Protein AF-A0A924XTW7-F1 (afdb_monomer)

Mean predicted aligned error: 16.58 Å

Radius of gyration: 27.29 Å; Cα contacts (8 Å, |Δi|>4): 53; chains: 1; bounding box: 39×63×62 Å

pLDDT: mean 71.31, std 18.29, range [28.75, 97.5]

Sequence (107 aa):
MTVQTDVIIERLTPNRVRVTGLGRYDMSVEAPTREAAIERFRSVAAATLKDAEVTQVTLDVPASEHPLLMFAGDMRDDPLFDAWQEEIIAYRAGRDAEIEAAEAGAK

Foldseek 3Di:
DFDWWWWFWADPDPPDIDIGTDPPDPDADDDPDPVVRVVVSVVVVCVVCVPGDTDIDGDDDPDDDDPCPVVVCVCVPPPCVVVVVVVVVVVVVVVVVVVVVVVVVVD

Nearest PDB structures (foldseek):
  8hky-assembly1_ALX0  TM=3.302E-01  e=6.559E+00  Sulfolobus acidocaldarius DSM 639
  3q8r-assembly1_B  TM=2.580E-01  e=6.970E+00  Homo sapiens
  6th6-assembly1_BT  TM=1.648E-01  e=4.553E+00  Thermococcus kodakarensis KOD1

Structure (mmCIF, N/CA/C/O backbone):
data_AF-A0A924XTW7-F1
#
_entry.id   AF-A0A924XTW7-F1
#
loop_
_atom_site.group_PDB
_atom_s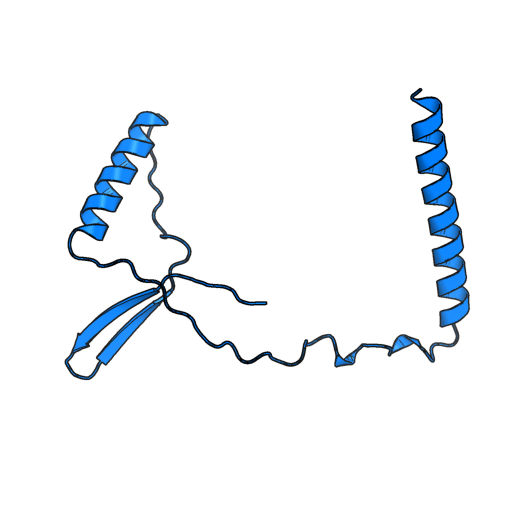ite.id
_atom_site.type_symbol
_atom_site.label_atom_id
_atom_site.label_alt_id
_atom_site.label_comp_id
_atom_site.label_asym_id
_atom_site.label_entity_id
_atom_site.label_seq_id
_atom_site.pdbx_PDB_ins_code
_atom_site.Cartn_x
_atom_site.Cartn_y
_atom_site.Cartn_z
_atom_site.occupancy
_atom_site.B_iso_or_equiv
_atom_site.auth_seq_id
_atom_site.auth_comp_id
_atom_site.auth_asym_id
_atom_site.auth_atom_id
_atom_site.pdbx_PDB_model_num
ATOM 1 N N . MET A 1 1 ? 10.815 -5.507 -1.974 1.00 30.28 1 MET A N 1
ATOM 2 C CA . MET A 1 1 ? 10.078 -4.436 -1.272 1.00 30.28 1 MET A CA 1
ATOM 3 C C . MET A 1 1 ? 9.116 -5.119 -0.322 1.00 30.28 1 MET A C 1
ATOM 5 O O . MET A 1 1 ? 8.344 -5.944 -0.787 1.00 30.28 1 MET A O 1
ATOM 9 N N . THR A 1 2 ? 9.218 -4.859 0.976 1.00 28.75 2 THR A N 1
ATOM 10 C CA . THR A 1 2 ? 8.407 -5.540 1.996 1.00 28.75 2 THR A CA 1
ATOM 11 C C . THR A 1 2 ? 7.334 -4.578 2.483 1.00 28.75 2 THR A C 1
ATOM 13 O O . THR A 1 2 ? 7.648 -3.432 2.798 1.00 28.75 2 THR A O 1
ATOM 16 N N . VAL A 1 3 ? 6.082 -5.029 2.537 1.00 36.03 3 VAL A N 1
ATOM 17 C CA . VAL A 1 3 ? 4.971 -4.271 3.123 1.00 36.03 3 VAL A CA 1
ATOM 18 C C . VAL A 1 3 ? 4.462 -5.060 4.320 1.00 36.03 3 VAL A C 1
ATOM 20 O O . VAL A 1 3 ? 4.088 -6.221 4.183 1.00 36.03 3 VAL A O 1
ATOM 23 N N . GLN A 1 4 ? 4.478 -4.434 5.494 1.00 43.62 4 GLN A N 1
ATOM 24 C CA . GLN A 1 4 ? 3.857 -4.971 6.701 1.00 43.62 4 GLN A CA 1
ATOM 25 C C . GLN A 1 4 ? 2.436 -4.425 6.829 1.00 43.62 4 GLN A C 1
ATOM 27 O O . GLN A 1 4 ? 2.199 -3.235 6.612 1.00 43.62 4 GLN A O 1
ATOM 32 N N . THR A 1 5 ? 1.496 -5.296 7.188 1.00 43.22 5 THR A N 1
ATOM 33 C CA . THR A 1 5 ? 0.113 -4.925 7.485 1.00 43.22 5 THR A CA 1
ATOM 34 C C . THR A 1 5 ? -0.379 -5.738 8.671 1.00 43.22 5 THR A C 1
ATOM 36 O O . THR A 1 5 ? -0.001 -6.897 8.844 1.00 43.22 5 THR A O 1
ATOM 39 N N . ASP A 1 6 ? -1.189 -5.108 9.508 1.00 50.81 6 ASP A N 1
ATOM 40 C CA . ASP A 1 6 ? -1.721 -5.731 10.709 1.00 50.81 6 ASP A CA 1
ATOM 41 C C . ASP A 1 6 ? -2.932 -6.598 10.325 1.00 50.81 6 ASP A C 1
ATOM 43 O O . ASP A 1 6 ? -3.677 -6.276 9.397 1.00 50.81 6 ASP A O 1
ATOM 47 N N . VAL A 1 7 ? -3.139 -7.724 11.007 1.00 46.19 7 VAL A N 1
ATOM 48 C CA . VAL A 1 7 ? -4.263 -8.633 10.729 1.00 46.19 7 VAL A CA 1
ATOM 49 C C . VAL A 1 7 ? -4.922 -9.067 12.034 1.00 46.19 7 VAL A C 1
ATOM 51 O O . VAL A 1 7 ? -4.248 -9.268 13.041 1.00 46.19 7 VAL A O 1
ATOM 54 N N . ILE A 1 8 ? -6.242 -9.244 12.018 1.00 43.06 8 ILE A N 1
ATOM 55 C CA . ILE A 1 8 ? -6.996 -9.823 13.137 1.00 43.06 8 ILE A CA 1
ATOM 56 C C . ILE A 1 8 ? -7.164 -11.319 12.882 1.00 43.06 8 ILE A C 1
ATOM 58 O O . ILE A 1 8 ? -7.584 -11.717 11.795 1.00 43.06 8 ILE A O 1
ATOM 62 N N . ILE A 1 9 ? -6.860 -12.145 13.887 1.00 46.06 9 ILE A N 1
ATOM 63 C CA . ILE A 1 9 ? -6.972 -13.605 13.816 1.00 46.06 9 ILE A CA 1
ATOM 64 C C . ILE A 1 9 ? -7.982 -14.093 14.856 1.00 46.06 9 ILE A C 1
ATOM 66 O O . ILE A 1 9 ? -7.730 -14.055 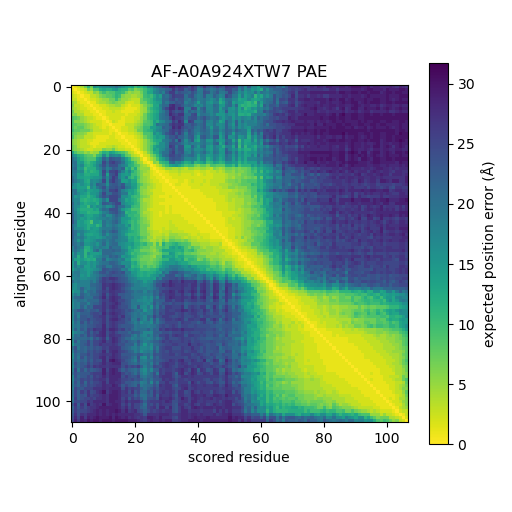16.056 1.00 46.06 9 ILE A O 1
ATOM 70 N N . GLU A 1 10 ? -9.114 -14.607 14.390 1.00 42.09 10 GLU A N 1
ATOM 71 C CA . GLU A 1 10 ? -10.206 -15.097 15.230 1.00 42.09 10 GLU A CA 1
ATOM 72 C C . GLU A 1 10 ? -10.302 -16.62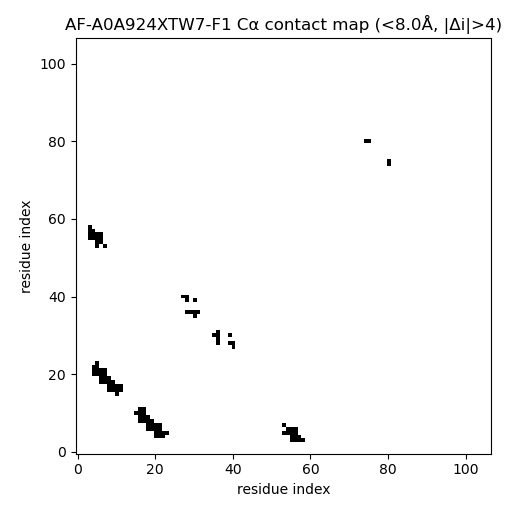1 15.167 1.00 42.09 10 GLU A C 1
ATOM 74 O O . GLU A 1 10 ? -10.392 -17.213 14.088 1.00 42.09 10 GLU A O 1
ATOM 79 N N . ARG A 1 11 ? -10.359 -17.286 16.323 1.00 49.06 11 ARG A N 1
ATOM 80 C CA . ARG A 1 11 ? -10.569 -18.736 16.400 1.00 49.06 11 ARG A CA 1
ATOM 81 C C . ARG A 1 11 ? -12.064 -19.029 16.519 1.00 49.06 11 ARG A C 1
ATOM 83 O O . ARG A 1 11 ? -12.648 -18.908 17.587 1.00 49.06 11 ARG A O 1
ATOM 90 N N . LEU A 1 12 ? -12.677 -19.410 15.401 1.00 51.19 12 LEU A N 1
ATOM 91 C CA . LEU A 1 12 ? -14.122 -19.644 15.302 1.00 51.19 12 LEU A CA 1
ATOM 92 C C . LEU A 1 12 ? -14.536 -21.001 15.889 1.00 51.19 12 LEU A C 1
ATOM 94 O O . LEU A 1 12 ? -15.635 -21.147 16.409 1.00 51.19 12 LEU A O 1
ATOM 98 N N . THR A 1 13 ? -13.662 -22.005 15.782 1.00 70.19 13 THR A N 1
ATOM 99 C CA . THR A 1 13 ? -13.802 -23.343 16.392 1.00 70.19 13 THR A CA 1
ATOM 100 C C . THR A 1 13 ? -12.396 -23.911 16.658 1.00 70.19 13 THR A C 1
ATOM 102 O O . THR A 1 13 ? -11.427 -23.330 16.158 1.00 70.19 13 THR A O 1
ATOM 105 N N . PRO A 1 14 ? -12.232 -25.060 17.352 1.00 78.44 14 PRO A N 1
ATOM 106 C CA . PRO A 1 14 ? -10.911 -25.667 17.556 1.00 78.44 14 PRO A CA 1
ATOM 107 C C . PRO A 1 14 ? -10.101 -25.859 16.263 1.00 78.44 14 PRO A C 1
ATOM 109 O O . PRO A 1 14 ? -8.881 -25.711 16.285 1.00 78.44 14 PRO A O 1
ATOM 112 N N . ASN A 1 15 ? -10.784 -26.086 15.132 1.00 81.75 15 ASN A N 1
ATOM 113 C CA . ASN A 1 15 ? -10.165 -26.402 13.841 1.00 81.75 15 ASN A CA 1
ATOM 114 C C . ASN A 1 15 ? -10.407 -25.331 12.764 1.00 81.75 15 ASN A C 1
ATOM 116 O O . ASN A 1 15 ? -10.167 -25.584 11.584 1.00 81.75 15 ASN A O 1
ATOM 120 N N . ARG A 1 16 ? -10.929 -24.149 13.123 1.00 47.34 16 ARG A N 1
ATOM 121 C CA . ARG A 1 16 ? -11.257 -23.103 12.142 1.00 47.34 16 ARG A CA 1
ATOM 122 C C . ARG A 1 16 ? -10.872 -21.732 12.661 1.00 47.34 16 ARG A C 1
ATOM 124 O O . ARG A 1 16 ? -11.315 -21.324 13.732 1.00 47.34 16 ARG A O 1
ATOM 131 N N . VAL A 1 17 ? -10.097 -21.018 11.858 1.00 50.16 17 VAL A N 1
ATOM 132 C CA . VAL A 1 17 ? -9.613 -19.672 12.150 1.00 50.16 17 VAL A CA 1
ATOM 133 C C . VAL A 1 17 ? -9.983 -18.758 10.985 1.00 50.16 17 VAL A C 1
ATOM 135 O O . VAL A 1 17 ? -9.952 -19.183 9.830 1.00 50.16 17 VAL A O 1
ATOM 138 N N . ARG A 1 18 ? -10.366 -17.521 11.292 1.00 49.72 18 ARG A N 1
ATOM 139 C CA . ARG A 1 18 ? -10.545 -16.435 10.327 1.00 49.72 18 ARG A CA 1
ATOM 140 C C . ARG A 1 18 ? -9.400 -15.448 10.499 1.00 49.72 18 ARG A C 1
ATOM 142 O O . ARG A 1 18 ? -9.091 -15.073 11.621 1.00 49.72 18 ARG A O 1
ATOM 149 N N . VAL A 1 19 ? -8.797 -15.041 9.387 1.00 46.03 19 VAL A N 1
ATOM 150 C CA . VAL A 1 19 ? -7.795 -13.973 9.344 1.00 46.03 19 VAL A CA 1
ATOM 151 C C . VAL A 1 19 ? -8.369 -12.836 8.514 1.00 46.03 19 VAL A C 1
ATOM 153 O O . VAL A 1 19 ? -8.795 -13.059 7.381 1.00 46.03 19 VAL A O 1
ATOM 156 N N . THR A 1 20 ? -8.391 -11.639 9.080 1.00 53.41 20 THR A N 1
ATOM 157 C CA . THR A 1 20 ? -8.918 -10.428 8.448 1.00 53.41 20 THR A CA 1
ATOM 158 C C . THR A 1 20 ? -7.788 -9.412 8.351 1.00 53.41 20 THR A C 1
ATOM 160 O O . THR A 1 20 ? -7.231 -9.018 9.372 1.00 53.41 20 THR A O 1
ATOM 163 N N . GLY A 1 21 ? -7.428 -8.998 7.134 1.00 53.03 21 GLY A N 1
ATOM 164 C CA . GLY A 1 21 ? -6.415 -7.963 6.924 1.00 53.03 21 GLY A CA 1
ATOM 165 C C . GLY A 1 21 ? -6.928 -6.577 7.306 1.00 53.03 21 GLY A C 1
ATOM 166 O O . GLY A 1 21 ? -8.029 -6.202 6.902 1.00 53.03 21 GLY A O 1
ATOM 167 N N . LEU A 1 22 ? -6.146 -5.813 8.071 1.00 52.28 22 LEU A N 1
ATOM 168 C CA . LEU A 1 22 ? -6.463 -4.431 8.412 1.00 52.28 22 LEU A CA 1
ATOM 169 C C . LEU A 1 22 ? -5.897 -3.491 7.340 1.00 52.28 22 LEU A C 1
ATOM 171 O O . LEU A 1 22 ? -4.741 -3.074 7.393 1.00 52.28 22 LEU A O 1
ATOM 175 N N . GLY A 1 23 ? -6.747 -3.029 6.424 1.00 53.59 23 GLY A N 1
ATOM 176 C CA . GLY A 1 23 ? -6.611 -1.636 5.994 1.00 53.59 23 GLY A CA 1
ATOM 177 C C . GLY A 1 23 ? -6.860 -0.786 7.238 1.00 53.59 23 GLY A C 1
ATOM 178 O O . GLY A 1 23 ? -7.961 -0.885 7.761 1.00 53.59 23 GLY A O 1
ATOM 179 N N . ARG A 1 24 ? -5.816 -0.104 7.756 1.00 53.06 24 ARG A N 1
ATOM 180 C CA . ARG A 1 24 ? -5.690 0.570 9.080 1.00 53.06 24 ARG A CA 1
ATOM 181 C C . ARG A 1 24 ? -7.027 0.995 9.716 1.00 53.06 24 ARG A C 1
ATOM 183 O O . ARG A 1 24 ? -7.330 2.176 9.766 1.00 53.06 24 ARG A O 1
ATOM 190 N N . TYR A 1 25 ? -7.767 0.017 10.232 1.00 53.59 25 TYR A N 1
ATOM 191 C CA . TYR A 1 25 ? -9.146 0.103 10.711 1.00 53.59 25 TYR A CA 1
ATOM 192 C C . TYR A 1 25 ? -10.100 0.815 9.737 1.00 53.59 25 TYR A C 1
ATOM 194 O O . TYR A 1 25 ? -10.005 2.017 9.515 1.00 53.59 25 TYR A O 1
ATOM 202 N N . ASP A 1 26 ? -11.112 0.110 9.234 1.00 59.47 26 ASP A N 1
ATOM 203 C CA . ASP A 1 26 ? -12.263 0.738 8.565 1.00 59.47 26 ASP A CA 1
ATOM 204 C C . ASP A 1 26 ? -13.156 1.444 9.618 1.00 59.47 26 ASP A C 1
ATOM 206 O O . ASP A 1 26 ? -14.332 1.148 9.814 1.00 59.47 26 ASP A O 1
ATOM 210 N N . MET A 1 27 ? -12.533 2.310 10.422 1.00 62.56 27 MET A N 1
ATOM 211 C CA . MET A 1 27 ? -13.101 3.043 11.539 1.00 62.56 27 MET A CA 1
ATOM 212 C C . MET A 1 27 ? -13.057 4.522 11.201 1.00 62.56 27 MET A C 1
ATOM 214 O O . MET A 1 27 ? -12.057 5.209 11.403 1.00 62.56 27 MET A O 1
ATOM 218 N N . SER A 1 28 ? -14.188 5.013 10.721 1.00 60.62 28 SER A N 1
ATOM 219 C CA . SER A 1 28 ? -14.449 6.434 10.566 1.00 60.62 28 SER A CA 1
ATOM 220 C C . SER A 1 28 ? -15.536 6.848 11.549 1.00 60.62 28 SER A C 1
ATOM 222 O O . SER A 1 28 ? -16.480 6.098 11.809 1.00 60.62 28 SER A O 1
ATOM 224 N N . VAL A 1 29 ? -15.399 8.040 12.123 1.00 66.25 29 VAL A N 1
ATOM 225 C CA . VAL A 1 29 ? -16.435 8.647 12.956 1.00 66.25 29 VAL A CA 1
ATOM 226 C C . VAL A 1 29 ? -16.653 10.082 12.509 1.00 66.25 29 VAL A C 1
ATOM 228 O O . VAL A 1 29 ? -15.703 10.824 12.272 1.00 66.25 29 VAL A O 1
ATOM 231 N N . GLU A 1 30 ? -17.914 10.486 12.436 1.00 74.94 30 GLU A N 1
ATOM 232 C CA . GLU A 1 30 ? -18.300 11.860 12.133 1.00 74.94 30 GLU A CA 1
ATOM 233 C C . GLU A 1 30 ? -18.769 12.567 13.408 1.00 74.94 30 GLU A C 1
ATOM 235 O O . GLU A 1 30 ? -19.431 11.969 14.266 1.00 74.94 30 GLU A O 1
ATOM 240 N N . ALA A 1 31 ? -18.421 13.849 13.545 1.00 81.25 31 ALA A N 1
ATOM 241 C CA . ALA A 1 31 ? -18.927 14.710 14.608 1.00 81.25 31 ALA A CA 1
ATOM 242 C C . ALA A 1 31 ? -18.904 16.195 14.189 1.00 81.25 31 ALA A C 1
ATOM 244 O O . ALA A 1 31 ? -18.121 16.562 13.314 1.00 81.25 31 ALA A O 1
ATOM 245 N N . PRO A 1 32 ? -19.707 17.068 14.834 1.00 75.88 32 PRO A N 1
ATOM 246 C CA . PRO A 1 32 ? -19.810 18.485 14.460 1.00 75.88 32 PRO A CA 1
ATOM 247 C C . PRO A 1 32 ? -18.533 19.310 14.667 1.00 75.88 32 PRO A C 1
ATOM 249 O O . PRO A 1 32 ? -18.392 20.377 14.077 1.00 75.88 32 PRO A O 1
ATOM 252 N N . THR A 1 33 ? -17.617 18.848 15.521 1.00 69.62 33 THR A N 1
ATOM 253 C CA . THR A 1 33 ? -16.330 19.503 15.775 1.00 69.62 33 THR A CA 1
ATOM 254 C C . THR A 1 33 ? -15.202 18.484 15.790 1.00 69.62 33 THR A C 1
ATOM 256 O O . THR A 1 33 ? -15.407 17.291 16.038 1.00 69.62 33 THR A O 1
ATOM 259 N N . ARG A 1 34 ? -13.983 18.974 15.564 1.00 67.38 34 ARG A N 1
ATOM 260 C CA . ARG A 1 34 ? -12.762 18.169 15.602 1.00 67.38 34 ARG A CA 1
ATOM 261 C C . ARG A 1 34 ? -12.592 17.467 16.949 1.00 67.38 34 ARG A C 1
ATOM 263 O O . ARG A 1 34 ? -12.280 16.281 16.993 1.00 67.38 34 ARG A O 1
ATOM 270 N N . GLU A 1 35 ? -12.821 18.186 18.040 1.00 73.50 35 GLU A N 1
ATOM 271 C CA . GLU A 1 35 ? -12.663 17.685 19.406 1.00 73.50 35 GLU A CA 1
ATOM 272 C C . GLU A 1 35 ? -13.678 16.571 19.694 1.00 73.50 35 GLU A C 1
ATOM 274 O O . GLU A 1 35 ? -13.315 15.529 20.241 1.00 73.50 35 GLU A O 1
ATOM 279 N N . ALA A 1 36 ? -14.924 16.740 19.239 1.00 63.03 36 ALA A N 1
ATOM 280 C CA . ALA A 1 36 ? -15.964 15.725 19.374 1.00 63.03 36 ALA A CA 1
ATOM 281 C C . ALA A 1 36 ? -15.670 14.472 18.532 1.00 63.03 36 ALA A C 1
ATOM 283 O O . ALA A 1 36 ? -15.933 13.356 18.981 1.00 63.03 36 ALA A O 1
ATOM 284 N N . ALA A 1 37 ? -15.095 14.636 17.336 1.00 69.25 37 ALA A N 1
ATOM 285 C CA . ALA A 1 37 ? -14.712 13.512 16.483 1.00 69.25 37 ALA A CA 1
ATOM 286 C C . ALA A 1 37 ? -13.590 12.689 17.131 1.00 69.25 37 ALA A C 1
ATOM 288 O O . ALA A 1 37 ? -13.658 11.462 17.152 1.00 69.25 37 ALA A O 1
ATOM 289 N N . ILE A 1 38 ? -12.601 13.358 17.731 1.00 64.50 38 ILE A N 1
ATOM 290 C CA . ILE A 1 38 ? -11.483 12.705 18.424 1.00 64.50 38 ILE A CA 1
ATOM 291 C C . ILE A 1 38 ? -11.967 11.935 19.662 1.00 64.50 38 ILE A C 1
ATOM 293 O O . ILE A 1 38 ? -11.583 10.780 19.841 1.00 64.50 38 ILE A O 1
ATOM 297 N N . GLU A 1 39 ? -12.827 12.523 20.497 1.00 75.56 39 GLU A N 1
ATOM 298 C CA . GLU A 1 39 ? -13.387 11.832 21.674 1.00 75.56 39 GLU A CA 1
ATOM 299 C C . GLU A 1 39 ? -14.267 10.634 21.289 1.00 75.56 39 GLU A C 1
ATOM 301 O O . GLU A 1 39 ? -14.188 9.555 21.891 1.00 75.56 39 GLU A O 1
ATOM 306 N N . ARG A 1 40 ? -15.060 10.781 20.221 1.00 71.50 40 ARG A N 1
ATOM 307 C CA . ARG A 1 40 ? -15.866 9.682 19.681 1.00 71.50 40 ARG A CA 1
ATOM 308 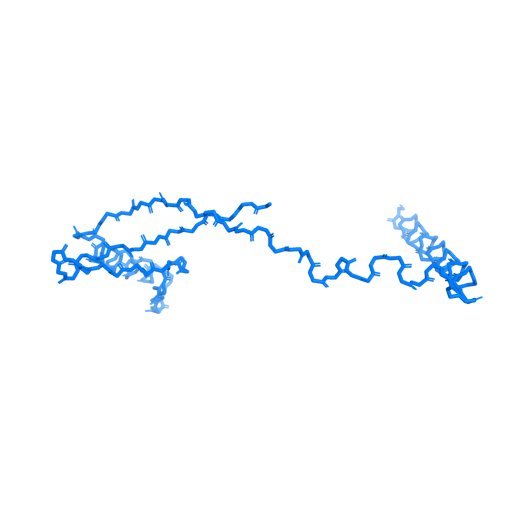C C . ARG A 1 40 ? -14.982 8.564 19.136 1.00 71.50 40 ARG A C 1
ATOM 310 O O . ARG A 1 40 ? -15.236 7.398 19.427 1.00 71.50 40 ARG A O 1
ATOM 317 N N . PHE A 1 41 ? -13.921 8.911 18.412 1.00 74.81 41 PHE A N 1
ATOM 318 C CA . PHE A 1 41 ? -12.962 7.944 17.888 1.00 74.81 41 PHE A CA 1
ATOM 319 C C . PHE A 1 41 ? -12.290 7.164 19.021 1.00 74.81 41 PHE A C 1
ATOM 321 O O . PHE A 1 41 ? -12.251 5.938 18.975 1.00 74.81 41 PHE A O 1
ATOM 328 N N . ARG A 1 42 ? -11.841 7.857 20.079 1.00 75.88 42 ARG A N 1
ATOM 329 C CA . ARG A 1 42 ? -11.250 7.237 21.279 1.00 75.88 42 ARG A CA 1
ATOM 330 C C . ARG A 1 42 ? -12.192 6.232 21.931 1.00 75.88 42 ARG A C 1
ATOM 332 O O . ARG A 1 42 ? -11.761 5.136 22.272 1.00 75.88 42 ARG A O 1
ATOM 339 N N . SER A 1 43 ? -13.468 6.586 22.065 1.00 79.12 43 SER A N 1
ATOM 340 C CA . SER A 1 43 ? -14.478 5.716 22.678 1.00 79.12 43 SER A CA 1
ATOM 341 C C . SER A 1 43 ? -14.733 4.456 21.850 1.00 79.12 43 SER A C 1
ATOM 343 O O . SER A 1 43 ? -14.761 3.354 22.396 1.00 79.12 43 SER A O 1
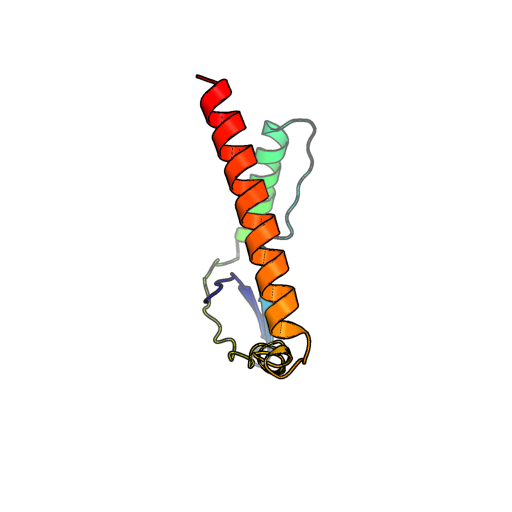ATOM 345 N N . VAL A 1 44 ? -14.878 4.604 20.527 1.00 77.69 44 VAL A N 1
ATOM 346 C CA . VAL A 1 44 ? -15.074 3.461 19.623 1.00 77.69 44 VAL A CA 1
ATOM 347 C C . VAL A 1 44 ? -13.823 2.582 19.606 1.00 77.69 44 VAL A C 1
ATOM 349 O O . VAL A 1 44 ? -13.938 1.369 19.735 1.00 77.69 44 VAL A O 1
ATOM 352 N N . ALA A 1 45 ? -12.628 3.173 19.538 1.00 70.31 45 ALA A N 1
ATOM 353 C CA . ALA A 1 45 ? -11.371 2.431 19.581 1.00 70.31 45 ALA A CA 1
ATOM 354 C C . ALA A 1 45 ? -11.207 1.653 20.894 1.00 70.31 45 ALA A C 1
ATOM 356 O O . ALA A 1 45 ? -10.883 0.471 20.863 1.00 70.31 45 ALA A O 1
ATOM 357 N N . ALA A 1 46 ? -11.489 2.277 22.042 1.00 73.31 46 ALA A N 1
ATOM 358 C CA . ALA A 1 46 ? -11.400 1.622 23.345 1.00 73.31 46 ALA A CA 1
ATOM 359 C C . ALA A 1 46 ? -12.394 0.460 23.491 1.00 73.31 46 ALA A C 1
ATOM 361 O O . ALA A 1 46 ? -12.050 -0.562 24.077 1.00 73.31 46 ALA A O 1
ATOM 362 N N . ALA A 1 47 ? -13.608 0.591 22.947 1.00 77.56 47 ALA A N 1
ATOM 363 C CA . ALA A 1 47 ? -14.590 -0.491 22.947 1.00 77.56 47 ALA A CA 1
ATOM 364 C C . ALA A 1 47 ? -14.155 -1.656 22.045 1.00 77.56 47 ALA A C 1
ATOM 366 O O . ALA A 1 47 ? -14.213 -2.808 22.469 1.00 77.56 47 ALA A O 1
ATOM 367 N N . THR A 1 48 ? -13.678 -1.355 20.835 1.00 67.44 48 THR A N 1
ATOM 368 C CA . THR A 1 48 ? -13.205 -2.360 19.872 1.00 67.44 48 THR A CA 1
ATOM 369 C C . THR A 1 48 ? -11.972 -3.107 20.380 1.00 67.44 48 THR A C 1
ATOM 371 O O . THR A 1 48 ? -11.853 -4.310 20.173 1.00 67.44 48 THR A O 1
ATOM 374 N N . LEU A 1 49 ? -11.062 -2.411 21.065 1.00 66.94 49 LEU A N 1
ATOM 375 C CA . LEU A 1 49 ? -9.797 -2.975 21.541 1.00 66.94 49 LEU A CA 1
ATOM 376 C C . LEU A 1 49 ? -9.872 -3.568 22.955 1.00 66.94 49 LEU A C 1
ATOM 378 O O . LEU A 1 49 ? -8.880 -4.107 23.434 1.00 66.94 49 LEU A O 1
ATOM 382 N N . LYS A 1 50 ? -11.025 -3.488 23.633 1.00 73.88 50 LYS A N 1
ATOM 383 C CA . LYS A 1 50 ? -11.181 -3.937 25.026 1.00 73.88 50 LYS A CA 1
ATOM 384 C C . LYS A 1 50 ? -10.796 -5.406 25.230 1.00 73.88 50 LYS A C 1
ATOM 386 O O . LYS A 1 50 ? -10.146 -5.725 26.219 1.00 73.88 50 LYS A O 1
ATOM 391 N N . ASP A 1 51 ? -11.199 -6.265 24.298 1.00 56.25 51 ASP A N 1
ATOM 392 C CA . ASP A 1 51 ? -10.991 -7.716 24.358 1.00 56.25 51 ASP A CA 1
ATOM 393 C C . ASP A 1 51 ? -10.112 -8.216 23.189 1.00 56.25 51 ASP A C 1
ATOM 395 O O . ASP A 1 51 ? -10.139 -9.399 22.849 1.00 56.25 51 ASP A O 1
ATOM 399 N N . ALA A 1 52 ? -9.347 -7.320 22.548 1.00 54.66 52 ALA A N 1
ATOM 400 C CA . ALA A 1 52 ? -8.538 -7.624 21.368 1.00 54.66 52 ALA A CA 1
ATOM 401 C C . ALA A 1 52 ? -7.053 -7.279 21.575 1.00 54.66 52 ALA A C 1
ATOM 403 O O . ALA A 1 52 ? -6.710 -6.241 22.134 1.00 54.66 52 ALA A O 1
ATOM 404 N N . GLU A 1 53 ? -6.164 -8.139 21.074 1.00 53.62 53 GLU A N 1
ATOM 405 C CA . GLU A 1 53 ? -4.717 -7.907 21.032 1.00 53.62 53 GLU A CA 1
ATOM 406 C C . GLU A 1 53 ? -4.310 -7.435 19.629 1.00 53.62 53 GLU A C 1
ATOM 408 O O . GLU A 1 53 ? -4.656 -8.065 18.628 1.00 53.62 53 GLU A O 1
ATOM 413 N N . VAL A 1 54 ? -3.570 -6.325 19.550 1.00 59.03 54 VAL A N 1
ATOM 414 C CA . VAL A 1 54 ? -2.998 -5.828 18.291 1.00 59.03 54 VAL A CA 1
ATOM 415 C C . VAL A 1 54 ? -1.605 -6.426 18.130 1.00 59.03 54 VAL A C 1
ATOM 417 O O . VAL A 1 54 ? -0.732 -6.184 18.960 1.00 59.03 54 VAL A O 1
ATOM 420 N N . THR A 1 55 ? -1.387 -7.186 17.057 1.00 52.16 55 THR A N 1
ATOM 421 C CA . THR A 1 55 ? -0.095 -7.815 16.760 1.00 52.16 55 THR A CA 1
ATOM 422 C C . THR A 1 55 ? 0.291 -7.633 15.296 1.00 52.16 55 THR A C 1
ATOM 424 O O . THR A 1 55 ? -0.567 -7.448 14.431 1.00 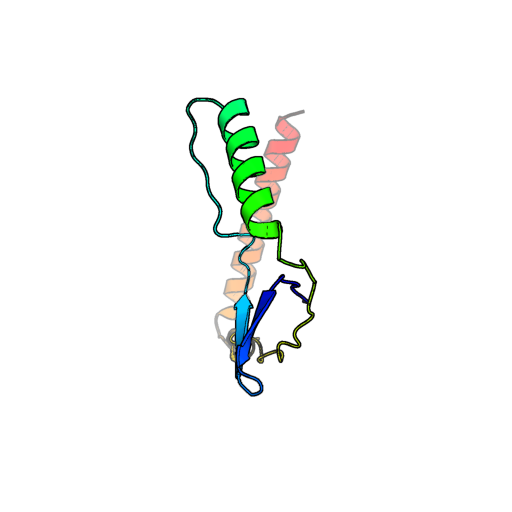52.16 55 THR A O 1
ATOM 427 N N . GLN A 1 56 ? 1.593 -7.686 15.023 1.00 53.88 56 GLN A N 1
ATOM 428 C CA . GLN A 1 56 ? 2.147 -7.546 13.679 1.00 53.88 56 GLN A CA 1
ATOM 429 C C . GLN A 1 56 ? 2.541 -8.917 13.138 1.00 53.88 56 GLN A C 1
ATOM 431 O O . GLN A 1 56 ? 3.240 -9.677 13.810 1.00 53.88 56 GLN A O 1
ATOM 436 N N . VAL A 1 57 ? 2.139 -9.225 11.904 1.00 53.25 57 VAL A N 1
ATOM 437 C CA . VAL A 1 57 ? 2.504 -10.479 11.232 1.00 53.25 57 VAL A 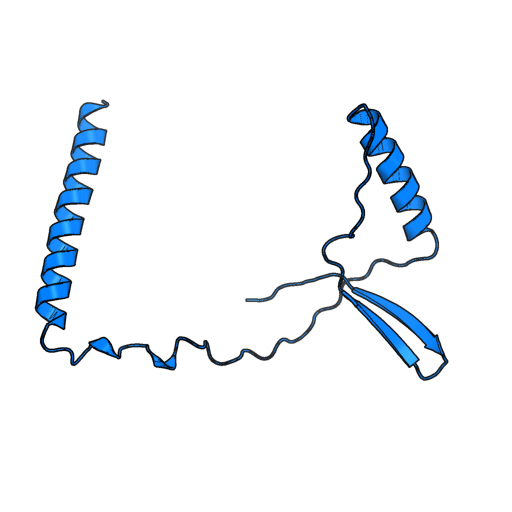CA 1
ATOM 438 C C . VAL A 1 57 ? 3.189 -10.163 9.908 1.00 53.25 57 VAL A C 1
ATOM 440 O O . VAL A 1 57 ? 2.697 -9.369 9.110 1.00 53.25 57 VAL A O 1
ATOM 443 N N . THR A 1 58 ? 4.332 -10.803 9.666 1.00 56.09 58 THR A N 1
ATOM 444 C CA . THR A 1 58 ? 5.037 -10.732 8.383 1.00 56.09 58 THR A CA 1
ATOM 445 C C . THR A 1 58 ? 4.538 -11.848 7.473 1.00 56.09 58 THR A C 1
ATOM 447 O O . THR A 1 58 ? 4.506 -13.008 7.877 1.00 56.09 58 THR A O 1
ATOM 450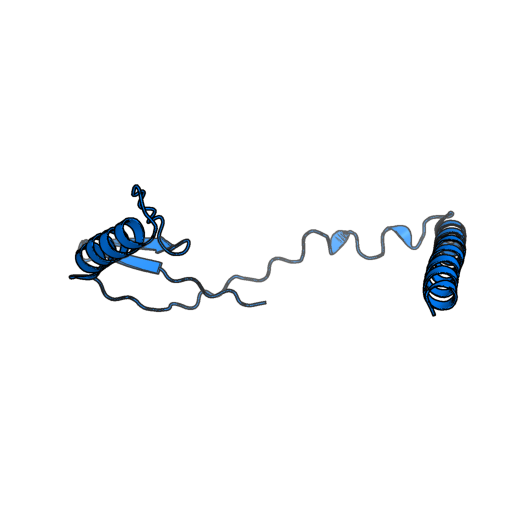 N N . LEU A 1 59 ? 4.152 -11.495 6.249 1.00 55.56 59 LEU A N 1
ATOM 451 C CA . LEU A 1 59 ? 3.736 -12.440 5.216 1.00 55.56 59 LEU A CA 1
ATOM 452 C C . LEU A 1 59 ? 4.786 -12.462 4.104 1.00 55.56 59 LEU A C 1
ATOM 454 O O . LEU A 1 59 ? 5.146 -11.410 3.574 1.00 55.56 59 LEU A O 1
ATOM 458 N N . ASP A 1 60 ? 5.236 -13.656 3.727 1.00 54.03 60 ASP A N 1
ATOM 459 C CA . ASP A 1 60 ? 6.086 -13.839 2.554 1.00 54.03 60 ASP A CA 1
ATOM 460 C C . ASP A 1 60 ? 5.216 -13.808 1.297 1.00 54.03 60 ASP A C 1
ATOM 462 O O . ASP A 1 60 ? 4.474 -14.746 0.999 1.00 54.03 60 ASP A O 1
ATOM 466 N N . VAL A 1 61 ? 5.289 -12.703 0.555 1.00 58.53 61 VAL A N 1
ATOM 467 C CA . VAL A 1 61 ? 4.675 -12.602 -0.769 1.00 58.53 61 VAL A CA 1
ATOM 468 C C . VAL A 1 61 ? 5.701 -13.105 -1.783 1.00 58.53 61 VAL A C 1
ATOM 470 O O . VAL A 1 61 ? 6.750 -12.469 -1.925 1.00 58.53 61 VAL A O 1
ATOM 473 N N . PRO A 1 62 ? 5.448 -14.223 -2.491 1.00 64.19 62 PRO A N 1
ATOM 474 C CA . PRO A 1 62 ? 6.341 -14.649 -3.555 1.00 64.19 62 PRO A CA 1
ATOM 475 C C . PRO A 1 62 ? 6.422 -13.529 -4.590 1.00 64.19 62 PRO A C 1
ATOM 477 O O . PRO A 1 62 ? 5.399 -13.042 -5.075 1.00 64.19 62 PRO A O 1
ATOM 480 N N . ALA A 1 63 ? 7.644 -13.098 -4.899 1.00 62.56 63 ALA A N 1
ATOM 481 C CA . ALA A 1 63 ? 7.874 -12.141 -5.964 1.00 62.56 63 ALA A CA 1
ATOM 482 C C . ALA A 1 63 ? 7.408 -12.787 -7.272 1.00 62.56 63 ALA A C 1
ATOM 484 O O . ALA A 1 63 ? 8.070 -13.680 -7.799 1.00 62.56 63 ALA A O 1
ATOM 485 N N . SER A 1 64 ? 6.249 -12.369 -7.779 1.00 69.12 64 SER A N 1
ATOM 486 C CA . SER A 1 64 ? 5.902 -12.654 -9.163 1.00 69.12 64 SER A CA 1
ATOM 487 C C . SER A 1 64 ? 6.907 -11.918 -10.039 1.00 69.12 64 SER A C 1
ATOM 489 O O . SER A 1 64 ? 7.210 -10.749 -9.779 1.00 69.12 64 SER A O 1
ATOM 491 N N . GLU A 1 65 ? 7.409 -12.590 -11.070 1.00 72.19 65 GLU A N 1
ATOM 492 C CA . GLU A 1 65 ? 8.171 -11.947 -12.136 1.00 72.19 65 GLU A CA 1
ATOM 493 C C . GLU A 1 65 ? 7.425 -10.676 -12.573 1.00 72.19 65 GLU A C 1
ATOM 495 O O . GLU A 1 65 ? 6.201 -10.697 -12.734 1.00 72.19 65 GLU A O 1
ATOM 500 N N . HIS A 1 66 ? 8.123 -9.534 -12.623 1.00 76.88 66 HIS A N 1
ATOM 501 C CA . HIS A 1 66 ? 7.465 -8.252 -12.870 1.00 76.88 66 HIS A CA 1
ATOM 502 C C . HIS A 1 66 ? 6.726 -8.355 -14.212 1.00 76.88 66 HIS A C 1
ATOM 504 O O . HIS A 1 66 ? 7.383 -8.649 -15.208 1.00 76.88 66 HIS A O 1
ATOM 510 N N . PRO A 1 67 ? 5.405 -8.109 -14.295 1.00 78.12 67 PRO A N 1
ATOM 511 C CA . PRO A 1 67 ? 4.644 -8.366 -15.521 1.00 78.12 67 PRO A CA 1
ATOM 512 C C . PRO A 1 67 ? 5.183 -7.636 -16.757 1.00 78.12 67 PRO A C 1
ATOM 514 O O . PRO A 1 67 ? 4.967 -8.075 -17.876 1.00 78.12 67 PRO A O 1
ATOM 517 N N . LEU A 1 68 ? 5.912 -6.530 -16.557 1.00 81.94 68 LEU A N 1
ATOM 518 C CA . LEU A 1 68 ? 6.553 -5.776 -17.640 1.00 81.94 68 LEU A CA 1
ATOM 519 C C . LEU A 1 68 ? 7.984 -6.218 -17.981 1.00 81.94 68 LEU A C 1
ATOM 521 O O . LEU A 1 68 ? 8.572 -5.679 -18.913 1.00 81.94 68 LEU A O 1
ATOM 525 N N . LEU A 1 69 ? 8.556 -7.180 -17.252 1.00 84.69 69 LEU A N 1
ATOM 526 C CA . LEU A 1 69 ? 9.900 -7.702 -17.519 1.00 84.69 69 LEU A CA 1
ATOM 527 C C . LEU A 1 69 ? 9.984 -8.317 -18.924 1.00 84.69 69 LEU A C 1
ATOM 529 O O . LEU A 1 69 ? 11.004 -8.182 -19.588 1.00 84.69 69 LEU A O 1
ATOM 533 N N . MET A 1 70 ? 8.884 -8.908 -19.403 1.00 82.94 70 MET A N 1
ATOM 534 C CA . MET A 1 70 ? 8.772 -9.462 -20.756 1.00 82.94 70 MET A CA 1
ATOM 535 C C . MET A 1 70 ? 8.952 -8.426 -21.878 1.00 82.94 70 MET A C 1
ATOM 537 O O . MET A 1 70 ? 9.262 -8.812 -22.995 1.00 82.94 70 MET A O 1
ATOM 541 N N . PHE A 1 71 ? 8.780 -7.131 -21.591 1.00 85.69 71 PHE A N 1
ATOM 542 C CA . PHE A 1 71 ? 8.937 -6.047 -22.569 1.00 85.69 71 PHE A CA 1
ATOM 543 C C . PHE A 1 71 ? 10.300 -5.344 -22.465 1.00 85.69 71 PHE A C 1
ATOM 545 O O . PHE A 1 71 ? 10.564 -4.369 -23.172 1.00 85.69 71 PHE A O 1
ATOM 552 N N . ALA A 1 72 ? 11.181 -5.788 -21.563 1.00 87.94 72 ALA A N 1
ATOM 553 C CA . ALA A 1 72 ? 12.474 -5.150 -21.357 1.00 87.94 72 ALA A CA 1
ATOM 554 C C . ALA A 1 72 ? 13.376 -5.327 -22.592 1.00 87.94 72 ALA A C 1
ATOM 556 O O . ALA A 1 72 ? 13.891 -6.410 -22.855 1.00 87.94 72 ALA A O 1
ATOM 557 N N . GLY A 1 73 ? 13.605 -4.232 -23.323 1.00 86.62 73 GLY A N 1
ATOM 558 C CA . GLY A 1 73 ? 14.448 -4.219 -24.522 1.00 86.62 73 GLY A CA 1
ATOM 559 C C . GLY A 1 73 ? 13.727 -4.568 -25.825 1.00 86.62 73 GLY A C 1
ATOM 560 O O . GLY A 1 73 ? 14.399 -4.658 -26.846 1.00 86.62 73 GLY A O 1
ATOM 561 N N . ASP A 1 74 ? 12.399 -4.702 -25.806 1.00 87.56 74 ASP A N 1
ATOM 562 C CA . ASP A 1 74 ? 11.580 -5.080 -26.972 1.00 87.56 74 ASP A CA 1
ATOM 563 C C . ASP A 1 74 ? 11.726 -4.106 -28.159 1.00 87.56 74 ASP A C 1
ATOM 565 O O . ASP A 1 74 ? 11.642 -4.495 -29.315 1.00 87.56 74 ASP A O 1
ATOM 569 N N . MET A 1 75 ? 12.041 -2.836 -27.884 1.00 87.19 75 MET A N 1
ATOM 570 C CA . MET A 1 75 ? 12.238 -1.812 -28.920 1.00 87.19 75 MET A CA 1
ATOM 571 C C . MET A 1 75 ? 13.686 -1.680 -29.412 1.00 87.19 75 MET A C 1
ATOM 573 O O . MET A 1 75 ? 13.958 -0.807 -30.228 1.00 87.19 75 MET A O 1
ATOM 577 N N . ARG A 1 76 ? 14.634 -2.497 -28.926 1.00 87.25 76 ARG A N 1
ATOM 578 C CA . ARG A 1 76 ? 16.061 -2.350 -29.280 1.00 87.25 76 ARG A CA 1
ATOM 579 C C . ARG A 1 76 ? 16.317 -2.512 -30.779 1.00 87.25 76 ARG A C 1
ATOM 581 O O . ARG A 1 76 ? 17.175 -1.824 -31.314 1.00 87.25 76 ARG A O 1
ATOM 588 N N . ASP A 1 77 ? 15.590 -3.422 -31.418 1.00 91.69 77 ASP A N 1
ATOM 589 C CA . ASP A 1 77 ? 15.751 -3.734 -32.840 1.00 91.69 77 ASP A CA 1
ATOM 590 C C . ASP A 1 77 ? 14.752 -2.960 -33.723 1.00 91.69 77 ASP A C 1
ATOM 592 O O . ASP A 1 77 ? 14.612 -3.256 -34.912 1.00 91.69 77 ASP A O 1
ATOM 596 N N . ASP A 1 78 ? 14.036 -1.976 -33.160 1.00 92.88 78 ASP A N 1
ATOM 597 C CA . ASP A 1 78 ? 13.149 -1.113 -33.935 1.00 92.88 78 ASP A CA 1
ATOM 598 C C . ASP A 1 78 ? 13.990 -0.230 -34.883 1.00 92.88 78 ASP A C 1
ATOM 600 O O . ASP A 1 78 ? 14.887 0.480 -34.419 1.00 92.88 78 ASP A O 1
ATOM 604 N N . PRO A 1 79 ? 13.720 -0.222 -36.204 1.00 95.12 79 PRO A N 1
ATOM 605 C CA . PRO A 1 79 ? 14.471 0.587 -37.168 1.00 95.12 79 PRO A CA 1
ATOM 606 C C . PRO A 1 79 ? 14.462 2.096 -36.890 1.00 95.12 79 PRO A C 1
ATOM 608 O O . PRO A 1 79 ? 15.278 2.825 -37.453 1.00 95.12 79 PRO A O 1
ATOM 611 N N . LEU A 1 80 ? 13.521 2.576 -36.074 1.00 95.19 80 LEU A N 1
ATOM 612 C CA . LEU A 1 80 ? 13.381 3.975 -35.683 1.00 95.19 80 LEU A CA 1
ATOM 613 C C . LEU A 1 80 ? 13.939 4.264 -34.285 1.00 95.19 80 LEU A C 1
ATOM 615 O O . LEU A 1 80 ? 13.858 5.410 -33.843 1.00 95.19 80 LEU A O 1
ATOM 619 N N . PHE A 1 81 ? 14.495 3.268 -33.587 1.00 93.31 81 PHE A N 1
ATOM 620 C CA . PHE A 1 81 ? 14.953 3.407 -32.205 1.00 93.31 81 PHE A CA 1
ATOM 621 C C . PHE A 1 81 ? 15.975 4.538 -32.042 1.00 93.31 81 PHE A C 1
ATOM 623 O O . PHE A 1 81 ? 15.780 5.416 -31.203 1.00 93.31 81 PHE A O 1
ATOM 630 N N . ASP A 1 82 ? 17.008 4.566 -32.885 1.00 94.00 82 ASP A N 1
ATOM 631 C CA . ASP A 1 82 ? 18.070 5.575 -32.812 1.00 94.00 82 ASP A CA 1
ATOM 632 C C . ASP A 1 82 ? 17.529 6.987 -33.086 1.00 94.00 82 ASP A C 1
ATOM 634 O O . ASP A 1 82 ? 17.766 7.908 -32.306 1.00 94.00 82 ASP A O 1
ATOM 638 N N . ALA A 1 83 ? 16.712 7.147 -34.134 1.00 95.50 83 ALA A N 1
ATOM 639 C CA . ALA A 1 83 ? 16.086 8.429 -34.465 1.00 95.50 83 ALA A CA 1
ATOM 640 C C . ALA A 1 83 ? 15.164 8.924 -33.335 1.00 95.50 83 ALA A C 1
ATOM 642 O O . ALA A 1 83 ? 15.151 10.104 -32.991 1.00 95.50 83 ALA A O 1
ATOM 643 N N . TRP A 1 84 ? 14.412 8.017 -32.709 1.00 94.12 84 TRP A N 1
ATOM 644 C CA . TRP A 1 84 ? 13.577 8.338 -31.555 1.00 94.12 84 TRP A CA 1
ATOM 645 C C . TRP A 1 84 ? 14.405 8.764 -30.331 1.00 94.12 84 TRP A C 1
ATOM 647 O O . TRP A 1 84 ? 14.021 9.704 -29.629 1.00 94.12 84 TRP A O 1
ATOM 657 N N . GLN A 1 85 ? 15.552 8.123 -30.080 1.00 94.44 85 GLN A N 1
ATOM 658 C CA . GLN A 1 85 ? 16.461 8.528 -29.005 1.00 94.44 85 GLN A CA 1
ATOM 659 C C . GLN A 1 85 ? 17.060 9.919 -29.243 1.00 94.44 85 GLN A C 1
ATOM 661 O O . GLN A 1 85 ? 17.114 10.720 -28.306 1.00 94.44 85 GLN A O 1
ATOM 666 N N . GLU A 1 86 ? 17.468 10.225 -30.475 1.00 96.62 86 GLU A N 1
ATOM 667 C CA . GLU A 1 86 ? 17.976 11.549 -30.854 1.00 96.62 86 GLU A CA 1
ATOM 668 C C . GLU A 1 86 ? 16.937 12.651 -30.593 1.00 96.62 86 GLU A C 1
ATOM 670 O O . GLU A 1 86 ? 17.257 13.666 -29.967 1.00 96.62 86 GLU A O 1
ATOM 675 N N . GLU A 1 87 ? 15.675 12.422 -30.966 1.00 97.19 87 GLU A N 1
ATOM 676 C CA . GLU A 1 87 ? 14.572 13.359 -30.711 1.00 97.19 87 GLU A CA 1
ATOM 677 C C . GLU A 1 87 ? 14.315 13.570 -29.210 1.00 97.19 87 GLU A C 1
ATOM 679 O O . GLU A 1 87 ? 14.106 14.700 -28.757 1.00 97.19 87 GLU A O 1
ATOM 684 N N . ILE A 1 88 ? 14.388 12.508 -28.396 1.00 96.81 88 ILE A N 1
ATOM 685 C CA . ILE A 1 88 ? 14.276 12.629 -26.934 1.00 96.81 88 ILE A CA 1
ATOM 686 C C . ILE A 1 88 ? 15.402 13.497 -26.372 1.00 96.81 88 ILE A C 1
ATOM 688 O O . ILE A 1 88 ? 15.141 14.354 -25.523 1.00 96.81 88 ILE A O 1
ATOM 692 N N . ILE A 1 89 ? 16.642 13.276 -26.816 1.00 97.50 89 ILE A N 1
ATOM 693 C CA . ILE A 1 89 ? 17.807 14.037 -26.351 1.00 97.50 89 ILE A CA 1
ATOM 694 C C . ILE A 1 89 ? 17.649 15.514 -26.717 1.00 97.50 89 ILE A C 1
ATOM 696 O O . ILE A 1 89 ? 17.814 16.373 -25.849 1.00 97.50 89 ILE A O 1
ATOM 700 N N . ALA A 1 90 ? 17.273 15.812 -27.964 1.00 97.25 90 ALA A N 1
ATOM 701 C CA . ALA A 1 90 ? 17.053 17.179 -28.428 1.00 97.25 90 ALA A CA 1
ATOM 702 C C . ALA A 1 90 ? 15.945 17.881 -27.626 1.00 97.25 90 ALA A C 1
ATOM 704 O O . ALA A 1 90 ? 16.134 19.000 -27.140 1.00 97.25 90 ALA A O 1
ATOM 705 N N . TYR A 1 91 ? 14.816 17.198 -27.415 1.00 97.38 91 TYR A N 1
ATOM 706 C CA . TYR A 1 91 ? 13.715 17.717 -26.606 1.00 97.38 91 TYR A CA 1
ATOM 707 C C . TYR A 1 91 ? 14.144 17.999 -25.160 1.00 97.38 91 TYR A C 1
ATOM 709 O O . TYR A 1 91 ? 13.822 19.052 -24.607 1.00 97.38 91 TYR A O 1
ATOM 717 N N . ARG A 1 92 ? 14.888 17.076 -24.537 1.00 97.31 92 ARG A N 1
ATOM 718 C CA . A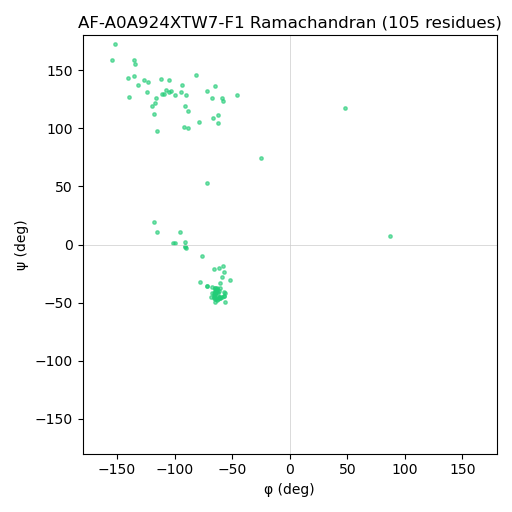RG A 1 92 ? 15.371 17.234 -23.157 1.00 97.31 92 ARG A CA 1
ATOM 719 C C . ARG A 1 92 ? 16.343 18.393 -23.024 1.00 97.31 92 ARG A C 1
ATOM 721 O O . ARG A 1 92 ? 16.128 19.233 -22.162 1.00 97.31 92 ARG A O 1
ATOM 728 N N . ALA A 1 93 ? 17.318 18.496 -23.921 1.00 96.31 93 ALA A N 1
ATOM 729 C CA . ALA A 1 93 ? 18.258 19.609 -23.927 1.00 96.31 93 ALA A CA 1
ATOM 730 C C . ALA A 1 93 ? 17.543 20.967 -24.046 1.00 96.31 93 ALA A C 1
ATOM 732 O O . ALA A 1 93 ? 17.894 21.910 -23.340 1.00 96.31 93 ALA A O 1
ATOM 733 N N . GLY A 1 94 ? 16.505 21.060 -24.887 1.00 96.62 94 GLY A N 1
ATOM 734 C CA . GLY A 1 94 ? 15.680 22.267 -24.996 1.00 96.62 94 GLY A CA 1
ATOM 735 C C . GLY A 1 94 ? 14.940 22.598 -23.697 1.00 96.62 94 GLY A C 1
ATOM 736 O O . GLY A 1 94 ? 14.998 23.730 -23.221 1.00 96.62 94 GLY A O 1
ATOM 737 N N . ARG A 1 95 ? 14.291 21.603 -23.082 1.00 97.06 95 ARG A N 1
ATOM 738 C CA . ARG A 1 95 ? 13.573 21.775 -21.808 1.00 97.06 95 ARG A CA 1
ATOM 739 C C . ARG A 1 95 ? 14.497 22.157 -20.658 1.00 97.06 95 ARG A C 1
ATOM 741 O O . ARG A 1 95 ? 14.130 23.015 -19.860 1.00 97.06 95 ARG A O 1
ATOM 748 N N . ASP A 1 96 ? 15.668 21.544 -20.583 1.00 96.31 96 ASP A N 1
ATOM 749 C CA . ASP A 1 96 ? 16.644 21.823 -19.536 1.00 96.31 96 ASP A CA 1
ATOM 750 C C . ASP A 1 96 ? 17.205 23.247 -19.701 1.00 96.31 96 ASP A C 1
ATOM 752 O O . ASP A 1 96 ? 17.262 23.999 -18.730 1.00 96.31 96 ASP A O 1
ATOM 756 N N . ALA A 1 97 ? 17.493 23.680 -20.935 1.00 94.62 97 ALA A N 1
ATOM 757 C CA . ALA A 1 97 ? 17.918 25.053 -21.220 1.00 94.62 97 ALA A CA 1
ATOM 758 C C . ALA A 1 97 ? 16.837 26.103 -20.892 1.00 94.62 97 ALA A C 1
ATOM 760 O O . ALA A 1 97 ? 17.155 27.172 -20.370 1.00 94.62 97 ALA A O 1
ATOM 761 N N . GLU A 1 98 ? 15.560 25.814 -21.169 1.00 94.31 98 GLU A N 1
ATOM 762 C CA . GLU A 1 98 ? 14.435 26.678 -20.777 1.00 94.31 98 GLU A CA 1
ATOM 763 C C . GLU A 1 98 ? 14.324 26.820 -19.253 1.00 94.31 98 GLU A C 1
ATOM 765 O O . GLU A 1 98 ? 14.081 27.921 -18.754 1.00 94.31 98 GLU A O 1
ATOM 770 N N . ILE A 1 99 ? 14.504 25.716 -18.520 1.00 94.19 99 ILE A N 1
ATOM 771 C CA . ILE A 1 99 ? 14.472 25.701 -17.053 1.00 94.19 99 ILE A CA 1
ATOM 772 C C . ILE A 1 99 ? 15.632 26.530 -16.497 1.00 94.19 99 ILE A C 1
ATOM 774 O O . ILE A 1 99 ? 15.390 27.429 -15.693 1.00 94.19 99 ILE A O 1
ATOM 778 N N . GLU A 1 100 ? 16.863 26.318 -16.971 1.00 91.38 100 GLU A N 1
ATOM 779 C CA . GLU A 1 100 ? 18.017 27.092 -16.497 1.00 91.38 100 GLU A CA 1
ATOM 780 C C . GLU A 1 100 ? 17.900 28.588 -16.828 1.00 91.38 100 GLU A C 1
ATOM 782 O O . GLU A 1 100 ? 18.236 29.438 -16.001 1.00 91.38 100 GLU A O 1
ATOM 787 N N . ALA A 1 101 ? 17.373 28.942 -18.005 1.00 88.06 101 ALA A N 1
ATOM 788 C CA . ALA A 1 101 ? 17.131 30.337 -18.370 1.00 88.06 101 ALA A CA 1
ATOM 789 C C . ALA A 1 101 ? 16.063 30.996 -17.476 1.00 88.06 101 ALA A C 1
ATOM 791 O O . ALA A 1 101 ? 16.227 32.149 -17.063 1.00 88.06 101 ALA A O 1
ATOM 792 N N . ALA A 1 102 ? 14.989 30.271 -17.147 1.00 86.00 102 ALA A N 1
ATOM 793 C CA . ALA A 1 102 ? 13.958 30.739 -16.223 1.00 86.00 102 ALA A CA 1
ATOM 794 C C . ALA A 1 102 ? 14.498 30.919 -14.793 1.00 86.00 102 ALA A C 1
ATOM 796 O O . ALA A 1 102 ? 14.147 31.888 -14.119 1.00 86.00 102 ALA A O 1
ATOM 797 N N . GLU A 1 103 ? 15.385 30.031 -14.343 1.00 82.81 103 GLU A N 1
ATOM 798 C CA . GLU A 1 103 ? 16.032 30.121 -13.029 1.00 82.81 103 GLU A CA 1
ATOM 799 C C . GLU A 1 103 ? 17.077 31.247 -12.959 1.00 82.81 103 GLU A C 1
ATOM 801 O O . GLU A 1 103 ? 17.192 31.921 -11.933 1.00 82.81 103 GLU A O 1
ATOM 806 N N . ALA A 1 104 ? 17.805 31.506 -14.049 1.00 77.81 104 ALA A N 1
ATOM 807 C CA . ALA A 1 104 ? 18.784 32.590 -14.135 1.00 77.81 104 ALA A CA 1
ATOM 808 C C . ALA A 1 104 ? 18.135 33.984 -14.205 1.00 77.81 104 ALA A C 1
ATOM 810 O O . ALA A 1 104 ? 18.673 34.928 -13.633 1.00 77.81 104 ALA A O 1
ATOM 811 N N . GLY A 1 105 ? 16.981 34.118 -14.870 1.00 68.44 105 GLY A N 1
ATOM 812 C CA . GLY A 1 105 ? 16.222 35.375 -14.945 1.00 68.44 105 GLY A CA 1
ATOM 813 C C . GLY A 1 105 ? 15.430 35.726 -13.678 1.00 68.44 105 GLY A C 1
ATOM 814 O O . GLY A 1 105 ? 14.900 36.831 -13.579 1.00 68.44 105 GLY A O 1
ATOM 815 N N . ALA A 1 106 ? 15.332 34.799 -12.722 1.00 62.75 106 ALA A N 1
ATOM 816 C CA . ALA A 1 106 ? 14.682 35.002 -11.426 1.00 62.75 106 ALA A CA 1
ATOM 817 C C . ALA A 1 106 ? 15.643 35.492 -10.318 1.00 62.75 106 ALA A C 1
ATOM 819 O O . ALA A 1 106 ? 15.198 35.714 -9.188 1.00 62.75 106 ALA A O 1
ATOM 820 N N . LYS A 1 107 ? 16.940 35.649 -10.622 1.00 49.78 107 LYS A N 1
ATOM 821 C CA . LYS A 1 107 ? 17.962 36.265 -9.756 1.00 49.78 107 LYS A CA 1
ATOM 822 C C . LYS A 1 107 ? 18.230 37.713 -10.148 1.00 49.78 107 LYS A C 1
ATOM 824 O O . LYS A 1 107 ? 18.530 38.492 -9.216 1.00 49.78 107 LYS A O 1
#

Solvent-accessible surface area (backbone atoms only — not comparable to full-atom values): 6935 Å² total; per-residue (Å²): 138,89,79,81,54,41,53,50,77,45,75,80,47,101,90,41,72,47,77,44,78,43,68,88,60,97,72,82,68,86,53,98,42,73,69,54,23,52,55,52,43,51,54,53,49,51,63,68,45,66,89,50,87,90,55,83,54,86,73,91,72,80,82,68,79,58,87,65,59,87,54,69,68,70,59,70,83,42,95,54,40,67,63,52,49,51,52,51,51,54,52,47,55,52,53,52,52,52,50,51,51,57,59,60,74,74,110

Secondary structure (DSSP, 8-state):
----EEEEEEEEETTEEEEEE-SS-S-----SSHHHHHHHHHHHHHHHHTT----EE------PPPTTGGGTTTTTT-TTHHHHHHHHHHHHHHHHHHHHHHHHTT-